Protein AF-A0A5B1RDM2-F1 (afdb_monomer)

Secondary structure (DSSP, 8-state):
---TTSPPP-S-HHHHHHHHHHHHHHHS-GGG--TTSSSPP----TT---TTTSSSSTTSHHHHHHHHH--

Sequence (71 aa):
HRLYEKPPTIDDVEEYGEQMRTWVANMMPEWRRTSFGWPLSREISEGDSWDRFMRGGANGMIIM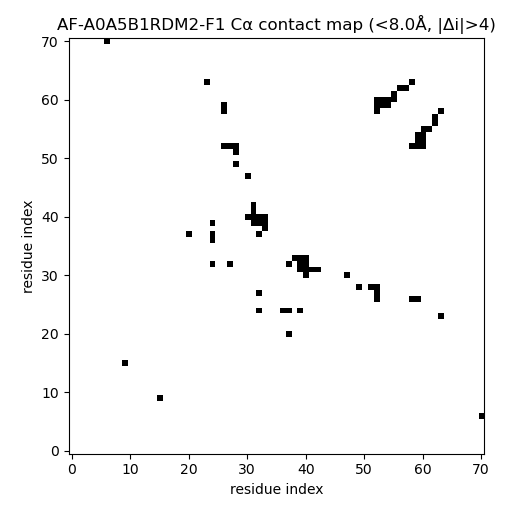IIALSWW

Foldseek 3Di:
DDDPVDQDDDPDPPVVVVVVLQLLLVLDDPQQADPVSPDTDPDDDPPDDCVSQCDDDPSHPVVVVVVVVSD

pLDDT: mean 83.07, std 7.58, range [63.88, 93.88]

Solvent-accessible surface area (backbone atoms only — not comparable to full-atom values): 4650 Å² total; per-residue (Å²): 134,88,62,87,92,50,80,86,79,74,93,50,65,63,60,51,50,50,52,50,52,53,53,52,48,69,45,46,55,73,82,33,54,40,100,73,53,63,74,60,49,85,73,81,62,96,85,75,72,58,70,78,33,69,40,88,56,94,63,9,55,68,48,54,52,50,64,69,69,73,115

Mean predicted aligned error: 6.67 Å

Radius of gyration: 15.0 Å; Cα contacts (8 Å, |Δi|>4): 40; chains: 1; bounding box: 40×19×34 Å

Structure (mmCIF, N/CA/C/O backbone):
data_AF-A0A5B1RDM2-F1
#
_entry.id   AF-A0A5B1RDM2-F1
#
loop_
_atom_site.group_PDB
_atom_site.id
_atom_site.type_symbol
_atom_site.label_atom_id
_atom_site.label_alt_id
_atom_site.label_comp_id
_atom_site.label_asym_id
_atom_site.label_entity_id
_atom_site.label_seq_id
_atom_site.pdbx_PDB_ins_code
_atom_site.Cartn_x
_atom_site.Cartn_y
_atom_site.Cartn_z
_atom_site.occupancy
_atom_site.B_iso_or_equiv
_atom_site.auth_seq_id
_atom_site.auth_comp_id
_atom_site.auth_asym_id
_atom_site.auth_atom_id
_atom_site.pdbx_PDB_model_num
ATOM 1 N N . HIS A 1 1 ? 23.723 -3.820 -17.879 1.00 64.69 1 HIS A N 1
ATOM 2 C CA . HIS A 1 1 ? 24.183 -2.538 -17.303 1.00 64.69 1 HIS A CA 1
ATOM 3 C C . HIS A 1 1 ? 22.963 -1.628 -17.195 1.00 64.69 1 HIS A C 1
ATOM 5 O O . HIS A 1 1 ? 22.291 -1.459 -18.204 1.00 64.69 1 HIS A O 1
ATOM 11 N N . ARG A 1 2 ? 22.599 -1.132 -16.003 1.00 69.25 2 ARG A N 1
ATOM 12 C CA . ARG A 1 2 ? 21.412 -0.269 -15.830 1.00 69.25 2 ARG A CA 1
ATOM 13 C C . ARG A 1 2 ? 21.700 1.120 -16.413 1.00 69.25 2 ARG A C 1
ATOM 15 O O . ARG A 1 2 ? 22.759 1.678 -16.138 1.00 69.25 2 ARG A O 1
ATOM 22 N N . LEU A 1 3 ? 20.785 1.654 -17.223 1.00 77.25 3 LEU A N 1
ATOM 23 C CA . LEU A 1 3 ? 20.852 3.021 -17.751 1.00 77.25 3 LEU A CA 1
ATOM 24 C C . LEU A 1 3 ? 20.102 3.942 -16.786 1.00 77.25 3 LEU A C 1
ATOM 26 O O . LEU A 1 3 ? 18.881 4.017 -16.836 1.00 77.25 3 LEU A O 1
ATOM 30 N N . TYR A 1 4 ? 20.824 4.605 -15.882 1.00 77.38 4 TYR A N 1
ATOM 31 C CA . TYR A 1 4 ? 20.224 5.454 -14.840 1.00 77.38 4 TYR A CA 1
ATOM 32 C C . TYR A 1 4 ? 19.532 6.716 -15.380 1.00 77.38 4 TYR A C 1
ATOM 34 O O . TYR A 1 4 ? 18.770 7.346 -14.659 1.00 77.38 4 TYR A O 1
ATOM 42 N N . GLU A 1 5 ? 19.775 7.063 -16.645 1.00 82.06 5 GLU A N 1
ATOM 43 C CA . GLU A 1 5 ? 19.167 8.204 -17.343 1.00 82.06 5 GLU A CA 1
ATOM 44 C C . GLU A 1 5 ? 17.758 7.906 -17.872 1.00 82.06 5 GLU A C 1
ATOM 46 O O . GLU A 1 5 ? 17.057 8.813 -18.315 1.00 82.06 5 GLU A O 1
ATOM 51 N N . LYS A 1 6 ? 17.345 6.633 -17.865 1.00 75.88 6 LYS A N 1
ATOM 52 C CA . LYS A 1 6 ? 16.030 6.206 -18.343 1.00 75.88 6 LYS A CA 1
ATOM 53 C C . LYS A 1 6 ? 15.186 5.721 -17.166 1.00 75.88 6 LYS A C 1
ATOM 55 O O . LYS A 1 6 ? 15.714 4.997 -16.314 1.00 75.88 6 LYS A O 1
ATOM 60 N N . PRO A 1 7 ? 13.890 6.079 -17.114 1.00 74.94 7 PRO A N 1
ATOM 61 C CA . PRO A 1 7 ? 12.996 5.519 -16.115 1.00 74.94 7 PRO A CA 1
ATOM 62 C C . PRO A 1 7 ? 12.967 3.988 -16.249 1.00 74.94 7 PRO A C 1
ATOM 64 O O . PRO A 1 7 ? 13.131 3.460 -17.358 1.00 74.94 7 PRO A O 1
ATOM 67 N N . PRO A 1 8 ? 12.811 3.258 -15.131 1.00 79.50 8 PRO A N 1
ATOM 68 C CA . PRO A 1 8 ? 12.670 1.811 -15.175 1.00 79.50 8 PRO A CA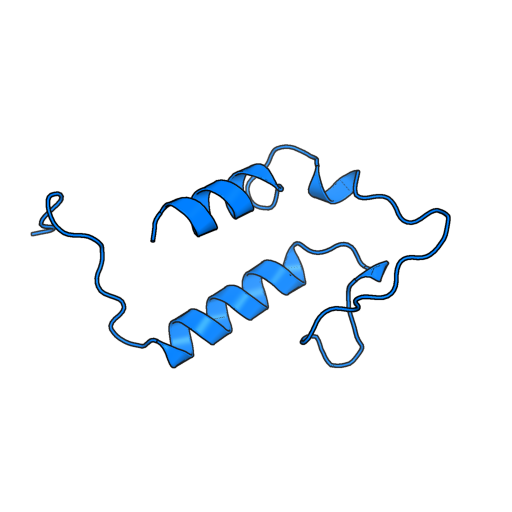 1
ATOM 69 C C . PRO A 1 8 ? 11.478 1.440 -16.060 1.00 79.50 8 PRO A C 1
ATOM 71 O O . PRO A 1 8 ? 10.412 2.044 -15.976 1.00 79.50 8 PRO A O 1
ATOM 74 N N . THR A 1 9 ? 11.678 0.461 -16.935 1.00 83.56 9 THR A N 1
ATOM 75 C CA . THR A 1 9 ? 10.612 -0.071 -17.783 1.00 83.56 9 THR A CA 1
ATOM 76 C C . THR A 1 9 ? 9.847 -1.125 -16.987 1.00 83.56 9 THR A C 1
ATOM 78 O O . THR A 1 9 ? 10.465 -1.928 -16.290 1.00 83.56 9 THR A O 1
ATOM 81 N N . ILE A 1 10 ? 8.516 -1.084 -17.043 1.00 86.94 10 ILE A N 1
ATOM 82 C CA . ILE A 1 10 ? 7.664 -2.137 -16.487 1.00 86.94 10 ILE A CA 1
ATOM 83 C C . ILE A 1 10 ? 7.437 -3.144 -17.610 1.00 86.94 10 ILE A C 1
ATOM 85 O O . ILE A 1 10 ? 6.750 -2.828 -18.580 1.00 86.94 10 ILE A O 1
ATOM 89 N N . ASP A 1 11 ? 8.051 -4.317 -17.491 1.00 88.56 11 ASP A N 1
ATOM 90 C CA . ASP A 1 11 ? 7.970 -5.362 -18.516 1.00 88.56 11 ASP A CA 1
ATOM 91 C C . ASP A 1 11 ? 6.595 -6.057 -18.516 1.00 88.56 11 ASP A C 1
ATOM 93 O O . ASP A 1 11 ? 6.064 -6.368 -19.581 1.00 88.56 11 ASP A O 1
ATOM 97 N N . ASP A 1 12 ? 5.994 -6.227 -17.333 1.00 91.69 12 ASP A N 1
ATOM 98 C CA . ASP A 1 12 ? 4.647 -6.771 -17.138 1.00 91.69 12 ASP A CA 1
ATOM 99 C C . ASP A 1 12 ? 3.812 -5.825 -16.259 1.00 91.69 12 ASP A C 1
ATOM 101 O O . ASP A 1 12 ? 4.002 -5.707 -15.044 1.00 91.69 12 ASP A O 1
ATOM 105 N N . VAL A 1 13 ? 2.895 -5.099 -16.900 1.00 91.19 13 VAL A N 1
ATOM 106 C CA . VAL A 1 13 ? 2.027 -4.116 -16.234 1.00 91.19 13 VAL A CA 1
ATOM 107 C C . VAL A 1 13 ? 0.976 -4.796 -15.354 1.00 91.19 13 VAL A C 1
ATOM 109 O O . VAL A 1 13 ? 0.560 -4.219 -14.345 1.00 91.19 13 VAL A O 1
ATOM 112 N N . GLU A 1 14 ? 0.540 -6.002 -15.716 1.00 93.19 14 GLU A N 1
ATOM 113 C CA . GLU A 1 14 ? -0.478 -6.740 -14.974 1.00 93.19 14 GLU A CA 1
ATOM 114 C C . GLU A 1 14 ? 0.107 -7.281 -13.670 1.00 93.19 14 GLU A C 1
ATOM 116 O O . GLU A 1 14 ? -0.429 -6.987 -12.595 1.00 93.19 14 GLU A O 1
ATOM 121 N N . GLU A 1 15 ? 1.262 -7.947 -13.749 1.00 93.19 15 GLU A N 1
ATOM 122 C CA . GLU A 1 15 ? 1.988 -8.440 -12.577 1.00 93.19 15 GLU A CA 1
ATOM 123 C C . GLU A 1 15 ? 2.363 -7.284 -11.642 1.00 93.19 15 GLU A C 1
ATOM 125 O O . GLU A 1 15 ? 2.115 -7.338 -10.432 1.00 93.19 15 GLU A O 1
ATOM 130 N N . TYR A 1 16 ? 2.896 -6.190 -12.197 1.00 90.19 16 TYR A N 1
ATOM 131 C CA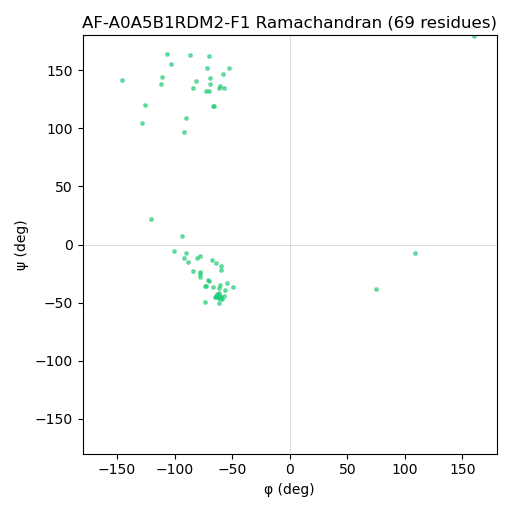 . TYR A 1 16 ? 3.213 -4.997 -11.416 1.00 90.19 16 TYR A CA 1
ATOM 132 C C . TYR A 1 16 ? 1.980 -4.456 -10.675 1.00 90.19 16 TYR A C 1
ATOM 134 O O . TYR A 1 16 ? 2.040 -4.142 -9.481 1.00 90.19 16 TYR A O 1
ATOM 142 N N . GLY A 1 17 ? 0.835 -4.386 -11.361 1.00 91.31 17 GLY A N 1
ATOM 143 C CA . GLY A 1 17 ? -0.427 -3.952 -10.774 1.00 91.31 17 GLY A CA 1
ATOM 144 C C . GLY A 1 17 ? -0.897 -4.859 -9.634 1.00 91.31 17 GLY A C 1
ATOM 145 O O . GLY A 1 17 ? -1.344 -4.365 -8.596 1.00 91.31 17 GLY A O 1
ATOM 146 N N . GLU A 1 18 ? -0.780 -6.178 -9.782 1.00 93.88 18 GLU A N 1
ATOM 147 C CA . GLU A 1 18 ? -1.117 -7.147 -8.733 1.00 93.88 18 GLU A CA 1
ATOM 148 C C . GLU A 1 18 ? -0.216 -7.036 -7.506 1.00 93.88 18 GLU A C 1
ATOM 150 O O . GLU A 1 18 ? -0.716 -6.993 -6.373 1.00 93.88 18 GLU A O 1
ATOM 155 N N . GLN A 1 19 ? 1.094 -6.923 -7.717 1.00 91.44 19 GLN A N 1
ATOM 156 C CA . GLN A 1 19 ? 2.061 -6.741 -6.639 1.00 91.44 19 GLN A CA 1
ATOM 157 C C . GLN A 1 19 ? 1.805 -5.428 -5.891 1.00 91.44 19 GLN A C 1
ATOM 159 O O . GLN A 1 19 ? 1.766 -5.416 -4.658 1.00 91.44 19 GLN A O 1
ATOM 164 N N . MET A 1 20 ? 1.536 -4.337 -6.616 1.00 89.19 20 MET A N 1
ATOM 165 C CA . MET A 1 20 ? 1.230 -3.035 -6.024 1.00 89.19 20 MET A CA 1
ATOM 166 C C . MET A 1 20 ? -0.071 -3.072 -5.209 1.00 89.19 20 MET A C 1
ATOM 168 O O . MET A 1 20 ? -0.097 -2.601 -4.070 1.00 89.19 20 MET A O 1
ATOM 172 N N . ARG A 1 21 ? -1.145 -3.680 -5.737 1.00 92.00 21 ARG A N 1
ATOM 173 C CA .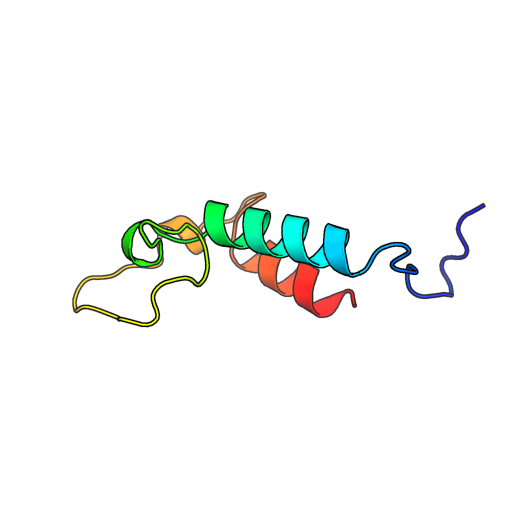 ARG A 1 21 ? -2.415 -3.865 -5.004 1.00 92.00 21 ARG A CA 1
ATOM 174 C C . ARG A 1 21 ? -2.213 -4.667 -3.723 1.00 92.00 21 ARG A C 1
ATOM 176 O O . ARG A 1 21 ? -2.686 -4.257 -2.663 1.00 92.00 21 ARG A O 1
ATOM 183 N N . THR A 1 22 ? -1.483 -5.775 -3.817 1.00 90.88 22 THR A N 1
ATOM 184 C CA . THR A 1 22 ? -1.176 -6.654 -2.682 1.00 90.88 22 THR A CA 1
ATOM 185 C C . THR A 1 22 ? -0.374 -5.915 -1.619 1.00 90.88 22 THR A C 1
ATOM 187 O O . THR A 1 22 ? -0.702 -5.975 -0.432 1.00 90.88 22 THR A O 1
ATOM 190 N N . TRP A 1 23 ? 0.659 -5.180 -2.027 1.00 88.88 23 TRP A N 1
ATOM 191 C CA . TRP A 1 23 ? 1.477 -4.391 -1.117 1.00 88.88 23 TRP A CA 1
ATOM 192 C C . TRP A 1 23 ? 0.650 -3.318 -0.400 1.00 88.88 23 TRP A C 1
ATOM 194 O O . TRP A 1 23 ? 0.633 -3.277 0.831 1.00 88.88 23 TRP A O 1
ATOM 204 N N . VAL A 1 24 ? -0.123 -2.518 -1.142 1.00 88.38 24 VAL A N 1
ATOM 205 C CA . VAL A 1 24 ? -0.982 -1.471 -0.566 1.00 88.38 24 VAL A CA 1
ATOM 206 C C . VAL A 1 24 ? -2.017 -2.059 0.395 1.00 88.38 24 VAL A C 1
ATOM 208 O O . VAL A 1 24 ? -2.169 -1.548 1.504 1.00 88.38 24 VAL A O 1
ATOM 211 N N . ALA A 1 25 ? -2.693 -3.152 0.032 1.00 89.50 25 ALA A N 1
ATOM 212 C CA . ALA A 1 25 ? -3.695 -3.777 0.895 1.00 89.50 25 ALA A CA 1
ATOM 213 C C . ALA A 1 25 ? -3.112 -4.277 2.228 1.00 89.50 25 ALA A C 1
ATOM 215 O O . ALA A 1 25 ? -3.739 -4.126 3.280 1.00 89.50 25 ALA A O 1
ATOM 216 N N . ASN A 1 26 ? -1.884 -4.802 2.210 1.00 86.44 26 ASN A N 1
ATOM 217 C CA . ASN A 1 26 ? -1.196 -5.257 3.418 1.00 86.44 26 ASN A CA 1
ATOM 218 C C . ASN A 1 26 ? -0.765 -4.110 4.342 1.00 86.44 26 ASN A C 1
ATOM 220 O O . ASN A 1 26 ? -0.755 -4.284 5.562 1.00 86.44 26 ASN A O 1
ATOM 224 N N . MET A 1 27 ? -0.445 -2.934 3.802 1.00 84.88 27 MET A N 1
ATOM 225 C CA . MET A 1 27 ? -0.098 -1.763 4.620 1.00 84.88 27 MET A CA 1
ATOM 226 C C . MET A 1 27 ? -1.319 -1.075 5.233 1.00 84.88 27 MET A C 1
ATOM 228 O O . MET A 1 27 ? -1.205 -0.388 6.248 1.00 84.88 27 MET A O 1
ATOM 232 N N . MET A 1 28 ? -2.485 -1.227 4.609 1.00 87.50 28 MET A N 1
ATOM 233 C CA . MET A 1 28 ? -3.678 -0.488 5.000 1.00 87.50 28 MET A CA 1
ATOM 234 C C . MET A 1 28 ? -4.213 -0.943 6.363 1.00 87.50 28 MET A C 1
ATOM 236 O O . MET A 1 28 ? -4.164 -2.143 6.671 1.00 87.50 28 MET A O 1
ATOM 240 N N . PRO A 1 29 ? -4.741 -0.002 7.172 1.00 86.12 29 PRO A N 1
ATOM 241 C CA . PRO A 1 29 ? -5.416 -0.323 8.421 1.00 86.12 29 PRO A CA 1
ATOM 242 C C . PRO A 1 29 ? -6.527 -1.355 8.231 1.00 86.12 29 PRO A C 1
ATOM 244 O O . PRO A 1 29 ? -7.147 -1.427 7.173 1.00 86.12 29 PRO A O 1
ATOM 247 N N . GLU A 1 30 ? -6.808 -2.131 9.274 1.00 86.94 30 GLU A N 1
ATOM 248 C CA . GLU A 1 30 ? -7.799 -3.212 9.225 1.00 86.94 30 GLU A CA 1
ATOM 249 C C . GLU A 1 30 ? -9.188 -2.726 8.794 1.00 86.94 30 GLU A C 1
ATOM 251 O O . GLU A 1 30 ? -9.813 -3.358 7.951 1.00 86.94 30 GLU A O 1
ATOM 256 N N . TRP A 1 31 ? -9.606 -1.547 9.258 1.00 87.81 31 TRP A N 1
ATOM 257 C CA . TRP A 1 31 ? -10.880 -0.919 8.896 1.00 87.81 31 TRP A CA 1
ATOM 258 C C . TRP A 1 31 ? -10.991 -0.540 7.403 1.00 87.81 31 TRP A C 1
ATOM 260 O O . TRP A 1 31 ? -12.087 -0.343 6.886 1.00 87.81 31 TRP A O 1
ATOM 270 N N . ARG A 1 32 ? -9.870 -0.494 6.665 1.00 89.50 32 ARG A N 1
ATOM 271 C CA . ARG A 1 32 ? -9.849 -0.317 5.199 1.00 89.50 32 ARG A CA 1
ATOM 272 C C . ARG A 1 32 ? -9.934 -1.640 4.442 1.00 89.50 32 ARG A C 1
ATOM 274 O O . ARG A 1 32 ? -10.140 -1.620 3.229 1.00 89.50 32 ARG A O 1
ATOM 281 N N . ARG A 1 33 ? -9.711 -2.783 5.090 1.00 89.00 33 ARG A N 1
ATOM 282 C CA . ARG A 1 33 ? -9.672 -4.085 4.414 1.00 89.00 33 ARG A CA 1
ATOM 283 C C . ARG A 1 33 ? -11.089 -4.605 4.207 1.00 89.00 33 ARG A C 1
ATOM 285 O O . ARG A 1 33 ? -11.951 -4.462 5.064 1.00 89.00 33 ARG A O 1
ATOM 292 N N . THR A 1 34 ? -11.321 -5.214 3.051 1.00 89.19 34 THR A N 1
ATOM 293 C CA . THR A 1 34 ? -12.582 -5.888 2.721 1.00 89.19 34 THR A CA 1
ATOM 294 C C . THR A 1 34 ? -12.379 -7.400 2.763 1.00 89.19 34 THR A C 1
ATOM 296 O O . THR A 1 34 ? -11.246 -7.881 2.703 1.00 89.19 34 THR A O 1
ATOM 299 N N . SER A 1 35 ? -13.467 -8.172 2.812 1.00 87.31 35 SER A N 1
ATOM 300 C CA . SER A 1 35 ? -13.414 -9.641 2.715 1.00 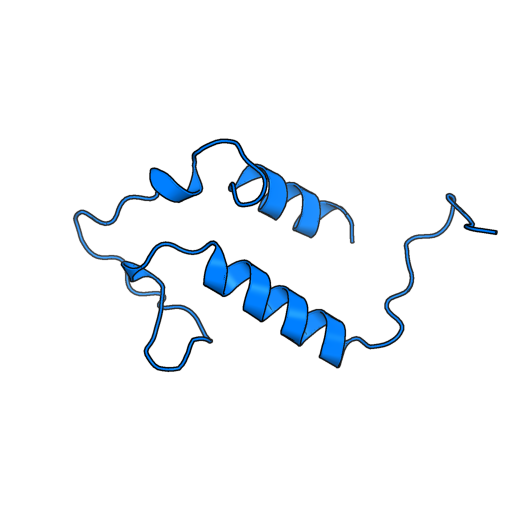87.31 35 SER A CA 1
ATOM 301 C C . SER A 1 35 ? -12.799 -10.140 1.401 1.00 87.31 35 SER A C 1
ATOM 303 O O . SER A 1 35 ? -12.310 -11.263 1.341 1.00 87.31 35 SER A O 1
ATOM 305 N N . PHE A 1 36 ? -12.802 -9.303 0.362 1.00 86.81 36 PHE A N 1
ATOM 306 C CA . PHE A 1 36 ? -12.227 -9.595 -0.950 1.00 86.81 36 PHE A CA 1
ATOM 307 C C . PHE A 1 36 ? -10.747 -9.190 -1.065 1.00 86.81 36 PHE A C 1
ATOM 309 O O . PHE A 1 36 ? -10.113 -9.477 -2.075 1.00 86.81 36 PHE A O 1
ATOM 316 N N . GLY A 1 37 ? -10.185 -8.497 -0.067 1.00 85.44 37 GLY A N 1
ATOM 317 C CA . GLY A 1 37 ? -8.808 -7.985 -0.066 1.00 85.44 37 GLY A CA 1
ATOM 318 C C . GLY A 1 37 ? -8.586 -6.755 -0.958 1.00 85.44 37 GLY A C 1
ATOM 319 O O . GLY A 1 37 ? -7.886 -5.825 -0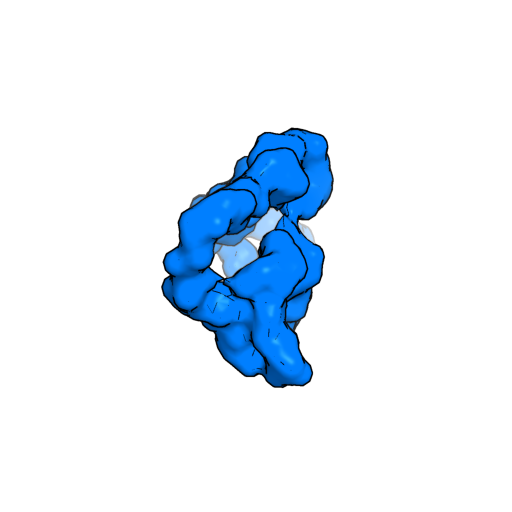.558 1.00 85.44 37 GLY A O 1
ATOM 320 N N . TRP A 1 38 ? -9.220 -6.711 -2.132 1.00 88.62 38 TRP A N 1
ATOM 321 C CA . TRP A 1 38 ? -9.240 -5.572 -3.049 1.00 88.62 38 TRP A CA 1
ATOM 322 C C . TRP A 1 38 ? -10.597 -5.485 -3.780 1.00 88.62 38 TRP A C 1
ATOM 324 O O . TRP A 1 38 ? -11.127 -6.522 -4.176 1.00 88.62 38 TRP A O 1
ATOM 334 N N . PRO A 1 39 ? -11.164 -4.287 -4.021 1.00 91.94 39 PRO A N 1
ATOM 335 C CA . PRO A 1 39 ? -10.682 -2.974 -3.598 1.00 91.94 39 PRO A CA 1
ATOM 336 C C . PRO A 1 39 ? -10.809 -2.765 -2.084 1.00 91.94 39 PRO A C 1
ATOM 338 O O . PRO A 1 39 ? -11.537 -3.472 -1.386 1.00 91.94 39 PRO A O 1
ATOM 341 N N . LEU A 1 40 ? -10.071 -1.778 -1.581 1.00 91.44 40 LEU A N 1
ATOM 342 C CA . LEU A 1 40 ? -10.149 -1.352 -0.186 1.00 91.44 40 LEU A CA 1
ATOM 343 C C . LEU A 1 40 ? -11.452 -0.601 0.088 1.00 91.44 40 LEU A C 1
ATOM 345 O O . LEU A 1 40 ? -11.994 0.070 -0.796 1.00 91.44 40 LEU A O 1
ATOM 349 N N . SER A 1 41 ? -11.916 -0.674 1.332 1.00 91.12 41 SER A N 1
ATOM 350 C CA . SER A 1 41 ? -13.077 0.070 1.799 1.00 91.12 41 SER A CA 1
ATOM 351 C C . SER A 1 41 ? -12.838 1.574 1.674 1.00 91.12 41 SER A C 1
ATOM 353 O O . SER A 1 41 ? -11.769 2.104 2.002 1.00 91.12 41 SER A O 1
ATOM 355 N N . ARG A 1 42 ? -13.863 2.269 1.178 1.00 89.44 42 ARG A N 1
ATOM 356 C CA . ARG A 1 42 ? -13.914 3.735 1.092 1.00 89.44 42 ARG A CA 1
ATOM 357 C C . ARG A 1 42 ? -14.750 4.346 2.211 1.00 89.44 42 ARG A C 1
ATOM 359 O O . ARG A 1 42 ? -14.798 5.568 2.306 1.00 89.44 42 ARG A O 1
ATOM 366 N N . GLU A 1 43 ? -15.396 3.510 3.016 1.00 88.38 43 GLU A N 1
ATOM 367 C CA . GLU A 1 43 ? -16.146 3.940 4.185 1.00 88.38 43 GLU A CA 1
ATOM 368 C C . GLU A 1 43 ? -15.166 4.445 5.245 1.00 88.38 43 GLU A C 1
ATOM 370 O O . GLU A 1 43 ? -14.080 3.890 5.426 1.00 88.38 43 GLU A O 1
ATOM 375 N N . ILE A 1 44 ? -15.528 5.551 5.888 1.00 81.56 44 ILE A N 1
ATOM 376 C CA . ILE A 1 44 ? -14.771 6.146 6.985 1.00 81.56 44 ILE A CA 1
ATOM 377 C C . ILE A 1 44 ? -15.761 6.284 8.130 1.00 81.56 44 ILE A C 1
ATOM 379 O O . ILE A 1 44 ? -16.789 6.946 7.972 1.00 81.56 44 ILE A O 1
ATOM 383 N N . SER A 1 45 ? -15.465 5.640 9.252 1.00 78.56 45 SER A N 1
ATOM 384 C CA . SER A 1 45 ? -16.272 5.714 10.463 1.00 78.56 45 SER A CA 1
ATOM 385 C C . SER A 1 45 ? -15.625 6.634 11.502 1.00 78.56 45 SER A C 1
ATOM 387 O O . SER A 1 45 ? -14.418 6.893 11.479 1.00 78.56 45 SER A O 1
ATOM 389 N N . GLU A 1 46 ? -16.435 7.193 12.403 1.00 75.56 46 GLU A N 1
ATOM 390 C CA . GLU A 1 46 ? -15.919 8.015 13.498 1.00 75.56 46 GLU A CA 1
ATOM 391 C C . GLU A 1 46 ? -15.090 7.145 14.454 1.00 75.56 46 GLU A C 1
ATOM 393 O O . GLU A 1 46 ? -15.594 6.192 15.041 1.00 75.56 46 GLU A O 1
ATOM 398 N N . GLY A 1 47 ? -13.805 7.479 14.606 1.00 77.38 47 GLY A N 1
ATOM 399 C CA . GLY A 1 47 ? -12.855 6.736 15.443 1.00 77.38 47 GLY A CA 1
ATOM 400 C C . GLY A 1 47 ? -11.800 5.947 14.663 1.00 77.38 47 GLY A C 1
ATOM 401 O O . GLY A 1 47 ? -10.844 5.458 15.270 1.00 77.38 47 GLY A O 1
ATOM 402 N N . ASP A 1 48 ? -11.910 5.876 13.335 1.00 82.88 48 ASP A N 1
ATOM 403 C CA . ASP A 1 48 ? -10.879 5.273 12.494 1.00 82.88 48 ASP A CA 1
ATOM 404 C C . ASP A 1 48 ? -9.592 6.104 12.522 1.00 82.88 48 ASP A C 1
ATOM 406 O O . ASP A 1 48 ? -9.556 7.273 12.130 1.00 82.88 48 ASP A O 1
ATOM 410 N N . SER A 1 49 ? -8.504 5.482 12.979 1.00 82.31 49 SER A N 1
ATOM 411 C CA . SER A 1 49 ? -7.192 6.120 13.064 1.00 82.31 49 SER A CA 1
ATOM 412 C C . SER A 1 49 ? -6.193 5.531 12.068 1.00 82.31 49 SER A C 1
ATOM 414 O O . SER A 1 49 ? -6.147 4.322 11.810 1.00 82.31 49 SER A O 1
ATOM 416 N N . TRP A 1 50 ? -5.339 6.412 11.544 1.00 83.06 50 TRP A N 1
ATOM 417 C CA . TRP A 1 50 ? -4.197 6.088 10.692 1.00 83.06 50 TRP A CA 1
ATOM 418 C C . TRP A 1 50 ? -2.889 5.926 11.477 1.00 83.06 50 TRP A C 1
ATOM 420 O O . TRP A 1 50 ? -1.838 5.747 10.867 1.00 83.06 50 TRP A O 1
ATOM 430 N N . ASP A 1 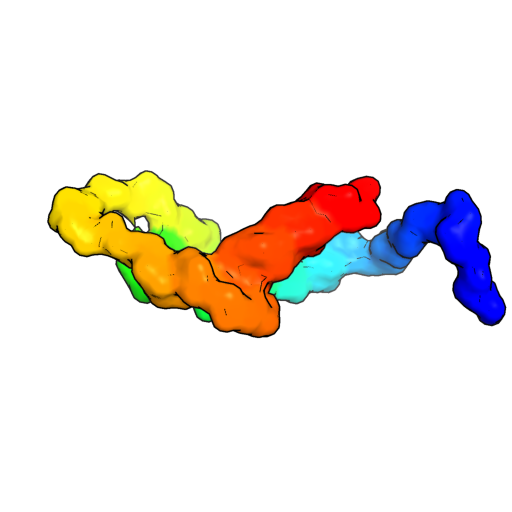51 ? -2.918 5.937 12.813 1.00 80.50 51 ASP A N 1
ATOM 431 C CA . ASP A 1 51 ? -1.710 5.951 13.654 1.00 80.50 51 ASP A CA 1
ATOM 432 C C . ASP A 1 51 ? -0.726 4.818 13.347 1.00 80.50 51 ASP A C 1
ATOM 434 O O . ASP A 1 51 ? 0.484 4.994 13.470 1.00 80.50 51 ASP A O 1
ATOM 438 N N . ARG A 1 52 ? -1.212 3.637 12.942 1.00 71.12 52 ARG A N 1
ATOM 439 C CA . ARG A 1 52 ? -0.337 2.522 12.540 1.00 71.12 52 ARG A CA 1
ATOM 440 C C . ARG A 1 52 ? 0.330 2.752 11.185 1.00 71.12 52 AR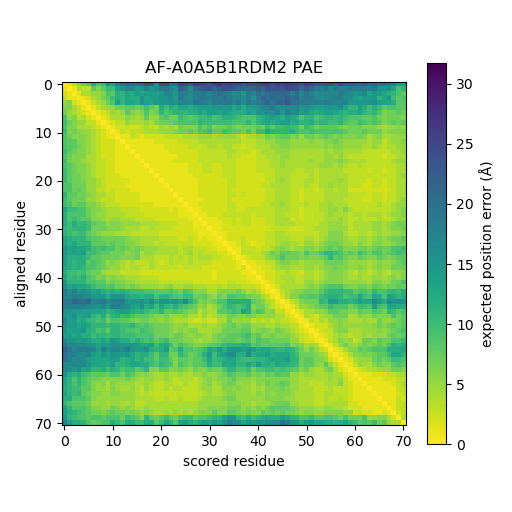G A C 1
ATOM 442 O O . ARG A 1 52 ? 1.482 2.374 11.020 1.00 71.12 52 ARG A O 1
ATOM 449 N N . PHE A 1 53 ? -0.375 3.383 10.252 1.00 74.50 53 PHE A N 1
ATOM 450 C CA . PHE A 1 53 ? 0.108 3.690 8.904 1.00 74.50 53 PHE A CA 1
ATOM 451 C C . PHE A 1 53 ? 1.049 4.908 8.880 1.00 74.50 53 PHE A C 1
ATOM 453 O O . PHE A 1 53 ? 1.954 4.999 8.052 1.00 74.50 53 PHE A O 1
ATOM 460 N N . MET A 1 54 ? 0.864 5.829 9.829 1.00 74.88 54 MET A N 1
ATOM 461 C CA . MET A 1 54 ? 1.671 7.042 10.011 1.00 74.88 54 MET A CA 1
ATOM 462 C C . MET A 1 54 ? 3.024 6.781 10.696 1.00 74.88 54 MET A C 1
ATOM 464 O O . MET A 1 54 ? 3.874 7.670 10.736 1.00 74.88 54 MET A O 1
ATOM 468 N N . ARG A 1 55 ? 3.261 5.577 11.236 1.00 71.50 55 ARG A N 1
ATOM 469 C CA . ARG A 1 55 ? 4.558 5.218 11.832 1.00 71.50 55 ARG A CA 1
ATOM 470 C C . ARG A 1 55 ? 5.617 5.071 10.739 1.00 71.50 55 ARG A C 1
ATOM 472 O O . ARG A 1 55 ? 5.404 4.393 9.737 1.00 71.50 55 ARG A O 1
ATOM 479 N N . GLY A 1 56 ? 6.778 5.688 10.954 1.00 63.88 56 GLY A N 1
ATOM 480 C CA . GLY A 1 56 ? 7.936 5.523 10.077 1.00 63.88 56 GLY A CA 1
ATOM 481 C C . GLY A 1 56 ? 8.403 4.064 10.039 1.00 63.88 56 GLY A C 1
ATOM 482 O O . GLY A 1 56 ? 8.494 3.410 11.076 1.00 63.88 56 GLY A O 1
ATOM 483 N N . GLY A 1 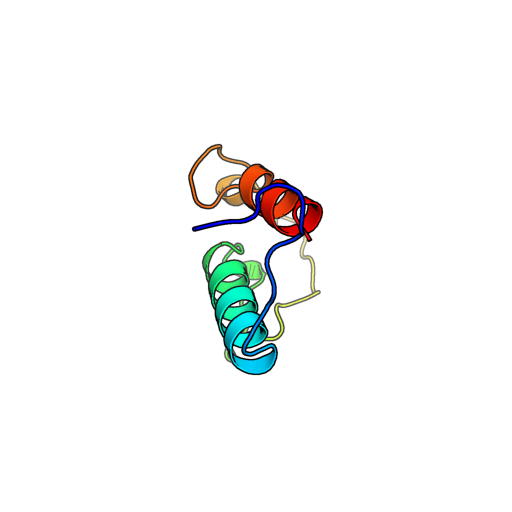57 ? 8.682 3.548 8.842 1.00 71.50 57 GLY A N 1
ATOM 484 C CA . GLY A 1 57 ? 9.115 2.169 8.619 1.00 71.50 57 GLY A CA 1
ATOM 485 C C . GLY A 1 57 ? 8.885 1.725 7.175 1.00 71.50 57 GLY A C 1
ATOM 486 O O . GLY A 1 57 ? 8.347 2.481 6.367 1.00 71.50 57 GLY A O 1
ATOM 487 N N . ALA A 1 58 ? 9.264 0.486 6.855 1.00 67.25 58 ALA A N 1
ATOM 488 C CA . ALA A 1 58 ? 9.189 -0.065 5.495 1.00 67.25 58 ALA A CA 1
ATOM 489 C C . ALA A 1 58 ? 7.765 -0.097 4.895 1.00 67.25 58 ALA A C 1
ATOM 491 O O . ALA A 1 58 ? 7.618 -0.162 3.681 1.00 67.25 58 ALA A O 1
ATOM 492 N N . ASN A 1 59 ? 6.733 -0.008 5.741 1.00 69.56 59 ASN A N 1
ATOM 493 C CA . ASN A 1 59 ? 5.313 -0.041 5.369 1.00 69.56 59 ASN A CA 1
ATOM 494 C C . ASN A 1 59 ? 4.559 1.234 5.795 1.00 69.56 59 ASN A C 1
ATOM 496 O O . ASN A 1 59 ? 3.348 1.205 6.004 1.00 69.56 59 ASN A O 1
ATOM 500 N N . GLY A 1 60 ? 5.284 2.336 6.009 1.00 77.69 60 GLY A N 1
ATOM 501 C CA . GLY A 1 60 ? 4.700 3.616 6.402 1.00 77.69 60 GLY A CA 1
ATOM 502 C C . GLY A 1 60 ? 4.257 4.463 5.207 1.00 77.69 60 GLY A C 1
ATOM 503 O O . GLY A 1 60 ? 4.729 4.286 4.081 1.00 77.69 60 GLY A O 1
ATOM 504 N N . MET A 1 61 ? 3.413 5.462 5.476 1.00 81.06 61 MET A N 1
ATOM 505 C CA . MET A 1 61 ? 2.894 6.415 4.483 1.00 81.06 61 MET A CA 1
ATOM 506 C C . MET A 1 61 ? 3.975 7.044 3.588 1.00 81.06 61 MET A C 1
ATOM 508 O O . MET A 1 61 ? 3.753 7.244 2.396 1.00 81.06 61 MET A O 1
ATOM 512 N N . ILE A 1 62 ? 5.160 7.323 4.140 1.00 82.31 62 ILE A N 1
ATOM 513 C CA . ILE A 1 62 ? 6.276 7.930 3.400 1.00 82.31 62 ILE A CA 1
ATOM 514 C C . ILE A 1 62 ? 6.756 7.019 2.262 1.00 82.31 62 ILE A C 1
ATOM 516 O O . ILE A 1 62 ? 6.982 7.503 1.156 1.00 82.31 62 ILE A O 1
ATOM 520 N N . ILE A 1 63 ? 6.867 5.706 2.494 1.00 83.94 63 ILE A N 1
ATOM 521 C CA . ILE A 1 63 ? 7.283 4.760 1.448 1.00 83.94 63 ILE A CA 1
ATOM 522 C C . ILE A 1 63 ? 6.223 4.684 0.348 1.00 83.94 63 ILE A C 1
ATOM 524 O O . ILE A 1 63 ? 6.577 4.636 -0.825 1.00 83.94 63 ILE A O 1
ATOM 528 N N . MET A 1 64 ? 4.936 4.761 0.700 1.00 84.00 64 MET A N 1
ATOM 529 C CA . MET A 1 64 ? 3.857 4.838 -0.289 1.00 84.00 64 MET A CA 1
ATOM 530 C C . MET A 1 64 ? 3.969 6.091 -1.165 1.00 84.00 64 MET A C 1
ATOM 532 O O . MET A 1 64 ? 3.842 5.993 -2.381 1.00 84.00 64 MET A O 1
ATOM 536 N N . ILE A 1 65 ? 4.267 7.254 -0.578 1.00 85.06 65 ILE A N 1
ATOM 537 C CA . ILE A 1 65 ? 4.464 8.501 -1.336 1.00 85.06 65 ILE A CA 1
ATOM 538 C C . ILE A 1 65 ? 5.675 8.390 -2.268 1.00 85.06 65 ILE A C 1
ATOM 540 O O . ILE A 1 65 ? 5.579 8.765 -3.435 1.00 85.06 65 ILE A O 1
ATOM 544 N N . ILE A 1 66 ? 6.796 7.847 -1.785 1.00 85.38 66 ILE A N 1
ATOM 545 C CA . ILE A 1 66 ? 7.998 7.631 -2.603 1.00 85.38 66 ILE A CA 1
ATOM 546 C C . ILE A 1 66 ? 7.688 6.680 -3.764 1.00 85.38 66 ILE A C 1
ATOM 548 O O . ILE A 1 66 ? 8.023 6.989 -4.904 1.00 85.38 66 ILE A O 1
ATOM 552 N N . ALA A 1 67 ? 7.003 5.565 -3.494 1.00 83.12 67 ALA A N 1
ATOM 553 C CA . ALA A 1 67 ? 6.621 4.591 -4.512 1.00 83.12 67 ALA A CA 1
ATOM 554 C C . ALA A 1 67 ? 5.714 5.194 -5.596 1.00 83.12 67 ALA A C 1
ATOM 556 O O . ALA A 1 67 ? 5.848 4.824 -6.755 1.00 83.12 67 ALA A O 1
ATOM 557 N N . LEU A 1 68 ? 4.828 6.133 -5.245 1.00 82.56 68 LEU A N 1
ATOM 558 C CA . LEU A 1 68 ? 3.972 6.844 -6.204 1.00 82.56 68 LEU A CA 1
ATOM 559 C C . LEU A 1 68 ? 4.702 7.951 -6.975 1.00 82.56 68 LEU A C 1
ATOM 561 O O . LEU A 1 68 ? 4.255 8.325 -8.050 1.00 82.56 68 LEU A O 1
ATOM 565 N N . SER A 1 69 ? 5.793 8.484 -6.421 1.00 82.19 69 SER A N 1
ATOM 566 C CA . SER A 1 69 ? 6.552 9.602 -7.002 1.00 82.19 69 SER A CA 1
ATOM 567 C C . SER A 1 69 ? 7.693 9.149 -7.919 1.00 82.19 69 SER A C 1
ATOM 569 O O . SER A 1 69 ? 8.328 9.981 -8.558 1.00 82.19 69 SER A O 1
ATOM 571 N N . TRP A 1 70 ? 8.021 7.854 -7.905 1.00 74.44 70 TRP A N 1
ATOM 572 C CA . TRP A 1 70 ? 9.154 7.285 -8.638 1.00 74.44 70 TRP A CA 1
ATOM 573 C C . TRP A 1 70 ? 8.837 6.947 -10.104 1.00 74.44 70 TRP A C 1
ATOM 575 O O . TRP A 1 70 ? 9.758 6.849 -10.917 1.00 74.44 70 TRP A O 1
ATOM 585 N N . TRP A 1 71 ? 7.560 6.744 -10.426 1.00 67.44 71 TRP A N 1
ATOM 586 C CA . TRP A 1 71 ? 7.075 6.498 -11.788 1.00 67.44 71 TRP A CA 1
ATOM 587 C C . TRP A 1 71 ? 6.770 7.812 -12.496 1.00 67.44 71 TRP A C 1
ATOM 589 O O . TRP A 1 71 ? 7.061 7.886 -13.710 1.00 67.44 71 TRP A O 1
#